Protein AF-A0A924HT63-F1 (afdb_monomer_lite)

Foldseek 3Di:
DDDDLLNVQLVLLQVLCVLVVQGDDSVLSSVLSVLLQQQQPDPLDDDSHSVNLVVVCPPDHSVVSLLSSQQQSFLCVRNVHHRPSCCVQPVQAWDDDPNFIFGAQDHDPDPQLVVLCVVLVHDHGDTDDSPSCNSRSSSSSSSSVSCCVRNVD

Radius of gyration: 15.41 Å; chains: 1; bounding box: 37×37×40 Å

Sequence (153 aa):
MAISTVNCLITLFDDAFKGLSKPISIAESERFAVLVHQSMNSKRRVYHRVEHVFPMCVDMEPIQVLAALFHDLVYFQLDGGFPPGTLHLLQDVASERSGDLTLHARLPKDAAFQVCAALFNFHADQALPPYGGTNEFLSAVVAARLLAPHLEL

Secondary structure (DSSP, 8-state):
-PPPHHHHHHHHHHHHHHHTT----HHHHHHHHHHHHHHH--TT-SSS-GGGHHHHTTT--HHHHHHHHHTTS--HHHHTS--GGGHHHHTTTEEEETTEEEE-SS---SHHHHHHHHHTT--TTPBPPTTTTHHHHHHHHHHHHHHHHHHT-

Structure (mmCIF, N/CA/C/O backbone):
data_AF-A0A924HT63-F1
#
_entry.id   AF-A0A924HT63-F1
#
loop_
_atom_site.group_PDB
_atom_site.id
_atom_site.type_symbol
_atom_site.label_atom_id
_atom_site.label_alt_id
_atom_site.label_comp_id
_atom_site.label_asym_id
_atom_site.label_entity_id
_atom_site.label_seq_id
_atom_site.pdbx_PDB_ins_code
_atom_site.Cartn_x
_atom_site.Cartn_y
_atom_site.Cartn_z
_atom_site.occupancy
_atom_site.B_iso_or_equiv
_atom_site.auth_seq_id
_atom_site.auth_comp_id
_atom_site.auth_asym_id
_atom_site.auth_atom_id
_atom_site.pdbx_PDB_model_num
ATOM 1 N N . MET A 1 1 ? -2.861 22.461 22.085 1.00 45.03 1 MET A N 1
ATOM 2 C CA . MET A 1 1 ? -1.771 21.513 21.765 1.00 45.03 1 MET A CA 1
ATOM 3 C C . MET A 1 1 ? -1.940 21.108 20.314 1.00 45.03 1 MET A C 1
ATOM 5 O O . MET A 1 1 ? -3.064 20.798 19.944 1.00 45.03 1 MET A O 1
ATOM 9 N N . ALA A 1 2 ? -0.890 21.172 19.496 1.00 68.56 2 ALA A N 1
ATOM 10 C CA . ALA A 1 2 ? -0.955 20.627 18.141 1.00 68.56 2 ALA A CA 1
ATOM 11 C C . ALA A 1 2 ? -0.958 19.093 18.234 1.00 68.56 2 ALA A C 1
ATOM 13 O O . ALA A 1 2 ? -0.123 18.526 18.940 1.00 68.56 2 ALA A O 1
ATOM 14 N N . ILE A 1 3 ? -1.920 18.435 17.586 1.00 75.00 3 ILE A N 1
ATOM 15 C CA . ILE A 1 3 ? -1.955 16.972 17.478 1.00 75.00 3 ILE A CA 1
ATOM 16 C C . ILE A 1 3 ? -0.819 16.555 16.533 1.00 75.00 3 ILE A C 1
ATOM 18 O O . ILE A 1 3 ? -0.578 17.222 15.527 1.00 75.00 3 ILE A O 1
ATOM 22 N N . SER A 1 4 ? -0.080 15.495 16.870 1.00 89.81 4 SER A N 1
ATOM 23 C CA . SER A 1 4 ? 0.981 14.986 15.995 1.00 89.81 4 SER A CA 1
ATOM 24 C C . SER A 1 4 ? 0.387 14.367 14.725 1.00 89.81 4 SER A C 1
ATOM 26 O O . SER A 1 4 ? -0.691 13.778 14.762 1.00 89.81 4 SER A O 1
ATOM 28 N N . THR A 1 5 ? 1.117 14.432 13.609 1.00 91.88 5 THR A N 1
ATOM 29 C CA . THR A 1 5 ? 0.710 13.839 12.322 1.00 91.88 5 THR A CA 1
ATOM 30 C C . THR A 1 5 ? 0.297 12.370 12.452 1.00 91.88 5 THR A C 1
ATOM 32 O O . THR A 1 5 ? -0.715 11.960 11.894 1.00 91.88 5 THR A O 1
ATOM 35 N N . VAL A 1 6 ? 1.043 11.582 13.233 1.00 93.50 6 VAL A N 1
ATOM 36 C CA . VAL A 1 6 ? 0.726 10.166 13.478 1.00 93.50 6 VAL A CA 1
ATOM 37 C C . VAL A 1 6 ? -0.606 10.016 14.219 1.00 93.50 6 VAL A C 1
ATOM 39 O O . VAL A 1 6 ? -1.425 9.205 13.810 1.00 93.50 6 VAL A O 1
ATOM 42 N N . ASN A 1 7 ? -0.883 10.833 15.239 1.00 94.44 7 ASN A N 1
ATOM 43 C CA . ASN A 1 7 ? -2.165 10.783 15.952 1.00 94.44 7 ASN A CA 1
ATOM 44 C C . ASN A 1 7 ? -3.347 11.203 15.061 1.00 94.44 7 ASN A C 1
ATOM 46 O O . ASN A 1 7 ? -4.440 10.649 15.199 1.00 94.44 7 ASN A O 1
ATOM 50 N N . CYS A 1 8 ? -3.134 12.135 14.124 1.00 95.19 8 CYS A N 1
ATOM 51 C CA . CYS A 1 8 ? -4.139 12.471 13.113 1.00 95.19 8 CYS A CA 1
ATOM 52 C C . CYS A 1 8 ? -4.446 11.260 12.219 1.00 95.19 8 CYS A C 1
ATOM 54 O O . CYS A 1 8 ? -5.611 10.927 12.027 1.00 95.19 8 CYS A O 1
ATOM 56 N N . LEU A 1 9 ? -3.417 10.561 11.729 1.00 96.94 9 LEU A N 1
ATOM 57 C CA . LEU A 1 9 ? -3.597 9.343 10.930 1.00 96.94 9 LEU A CA 1
ATOM 58 C C . LEU A 1 9 ? -4.300 8.227 11.714 1.00 96.94 9 LEU A C 1
ATOM 60 O O . LEU A 1 9 ? -5.190 7.585 11.168 1.00 96.94 9 LEU A O 1
ATOM 64 N N . ILE A 1 10 ? -3.933 8.010 12.984 1.00 97.75 10 ILE A N 1
ATOM 65 C CA . ILE A 1 10 ? -4.583 7.009 13.850 1.00 97.75 10 ILE A CA 1
ATOM 66 C C . ILE A 1 10 ? -6.083 7.278 13.934 1.00 97.75 10 ILE A C 1
ATOM 68 O O . ILE A 1 10 ? -6.876 6.358 13.751 1.00 97.75 10 ILE A O 1
ATOM 72 N N . THR A 1 11 ? -6.455 8.538 14.175 1.00 97.00 11 THR A N 1
ATOM 73 C CA . THR A 1 11 ? -7.859 8.964 14.246 1.00 97.00 11 THR A CA 1
ATOM 74 C C . THR A 1 11 ? -8.578 8.697 12.925 1.00 97.00 11 THR A C 1
ATOM 76 O O . THR A 1 11 ? -9.638 8.084 12.929 1.00 97.00 11 THR A O 1
ATOM 79 N N . LEU A 1 12 ? -7.975 9.066 11.789 1.00 97.62 12 LEU A N 1
ATOM 80 C CA . LEU A 1 12 ? -8.577 8.840 10.470 1.00 97.62 12 LEU A CA 1
ATOM 81 C C . LEU A 1 12 ? -8.785 7.352 10.159 1.00 97.62 12 LEU A C 1
ATOM 83 O O . LEU A 1 12 ? -9.831 6.988 9.628 1.00 97.62 12 LEU A O 1
ATOM 87 N N . PHE A 1 13 ? -7.827 6.486 10.505 1.00 98.25 13 PHE A N 1
ATOM 88 C CA . PHE A 1 13 ? -7.997 5.040 10.349 1.00 98.25 13 PHE A CA 1
ATOM 89 C C . PHE A 1 13 ? -9.119 4.506 11.240 1.00 98.25 13 PHE A C 1
ATOM 91 O O . PHE A 1 13 ? -10.005 3.808 10.751 1.00 98.25 13 PHE A O 1
ATOM 98 N N . ASP A 1 14 ? -9.097 4.839 12.530 1.00 98.19 14 ASP A N 1
ATOM 99 C CA . ASP A 1 14 ? -10.100 4.381 13.494 1.00 98.19 14 ASP A CA 1
ATOM 100 C C . ASP 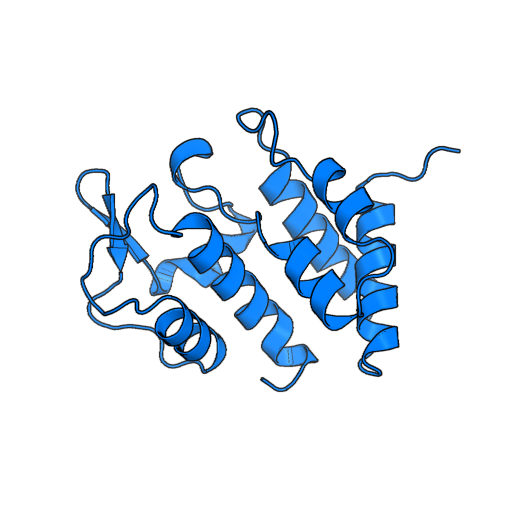A 1 14 ? -11.520 4.816 13.089 1.00 98.19 14 ASP A C 1
ATOM 102 O O . ASP A 1 14 ? -12.431 3.985 13.025 1.00 98.19 14 ASP A O 1
ATOM 106 N N . ASP A 1 15 ? -11.696 6.085 12.718 1.00 97.88 15 ASP A N 1
ATOM 107 C CA . ASP A 1 15 ? -12.981 6.629 12.276 1.00 97.88 15 ASP A CA 1
ATOM 108 C C . ASP A 1 15 ? -13.451 6.000 10.958 1.00 97.88 15 ASP A C 1
ATOM 110 O O . ASP A 1 15 ? -14.625 5.640 10.837 1.00 97.88 15 ASP A O 1
ATOM 114 N N . ALA A 1 16 ? -12.553 5.788 9.989 1.00 98.19 16 ALA A N 1
ATOM 115 C CA . ALA A 1 16 ? -12.902 5.135 8.730 1.00 98.19 16 ALA A CA 1
ATOM 116 C C . ALA A 1 16 ? -13.359 3.681 8.947 1.00 98.19 16 ALA A C 1
ATOM 118 O O . ALA A 1 16 ? -14.405 3.264 8.446 1.00 98.19 16 ALA A O 1
ATOM 119 N N . PHE A 1 17 ? -12.637 2.902 9.753 1.00 98.19 17 PHE A N 1
ATOM 120 C CA . PHE A 1 17 ? -13.037 1.525 10.060 1.00 98.19 17 PHE A CA 1
ATOM 121 C C . PHE A 1 17 ? -14.352 1.451 10.851 1.00 98.19 17 PHE A C 1
ATOM 123 O O . PHE A 1 17 ? -15.187 0.581 10.580 1.00 98.19 17 PHE A O 1
ATOM 130 N N . LYS A 1 18 ? -14.592 2.390 11.776 1.00 97.56 18 LYS A N 1
ATOM 131 C CA . LYS A 1 18 ? -15.890 2.533 12.457 1.00 97.56 18 LYS A CA 1
ATOM 132 C C . LYS A 1 18 ? -17.011 2.894 11.485 1.00 97.56 18 LYS A C 1
ATOM 134 O O . LYS A 1 18 ? -18.078 2.288 11.557 1.00 97.56 18 LYS A O 1
ATOM 139 N N . GLY A 1 19 ? -16.767 3.820 10.558 1.00 97.44 19 GLY A N 1
ATOM 140 C CA . GLY A 1 19 ? -17.722 4.215 9.521 1.00 97.44 19 GLY A CA 1
ATOM 141 C C . GLY A 1 19 ? -18.107 3.062 8.589 1.00 97.44 19 GLY A C 1
ATOM 142 O O . GLY A 1 19 ? -19.253 2.973 8.157 1.00 97.44 19 GLY A O 1
ATOM 143 N N . LEU A 1 20 ? -17.192 2.117 8.356 1.00 97.25 20 LEU A N 1
ATOM 144 C CA . LEU A 1 20 ? -17.461 0.873 7.624 1.00 97.25 20 LEU A CA 1
ATOM 145 C C . LEU A 1 20 ? -18.130 -0.222 8.469 1.00 97.25 20 LEU A C 1
ATOM 147 O O . LEU A 1 20 ? -18.362 -1.318 7.966 1.00 97.25 20 LEU A O 1
ATOM 151 N N . SER A 1 21 ? -18.436 0.037 9.745 1.00 96.69 21 SER A N 1
ATOM 152 C CA . SER A 1 21 ? -18.914 -0.975 10.703 1.00 96.69 21 SER A CA 1
ATOM 153 C C . SER A 1 21 ? -17.966 -2.176 10.858 1.00 96.69 21 SER A C 1
ATOM 155 O O . SER A 1 21 ? -18.400 -3.272 11.213 1.00 96.69 21 SER A O 1
ATOM 157 N N . LYS A 1 22 ? -16.664 -1.972 10.620 1.00 96.94 22 LYS A N 1
ATOM 158 C CA . LYS A 1 22 ? -15.604 -2.984 10.752 1.00 96.94 22 LYS A CA 1
ATOM 159 C C . LYS A 1 22 ? -14.473 -2.457 11.649 1.00 96.94 22 LYS A C 1
ATOM 161 O O . LYS A 1 22 ? -13.357 -2.269 11.170 1.00 96.94 22 LYS A O 1
ATOM 166 N N . PRO A 1 23 ? -14.744 -2.155 12.934 1.00 97.06 23 PRO A N 1
ATOM 167 C CA . PRO A 1 23 ? -13.758 -1.532 13.809 1.00 97.06 23 PRO A CA 1
ATOM 168 C C . PRO A 1 23 ? -12.530 -2.430 13.996 1.00 97.06 23 PRO A C 1
ATOM 170 O O . PRO A 1 23 ? -12.647 -3.643 14.177 1.00 97.06 23 PRO A O 1
ATOM 173 N N . ILE A 1 24 ? -11.353 -1.810 14.009 1.00 97.50 24 ILE A N 1
ATOM 174 C CA . ILE A 1 24 ? -10.078 -2.462 14.313 1.00 97.50 24 ILE A CA 1
ATOM 175 C C . ILE A 1 24 ? -9.557 -1.996 15.675 1.00 97.50 24 ILE A C 1
ATOM 177 O O . ILE A 1 24 ? -10.059 -1.040 16.263 1.00 97.50 24 ILE A O 1
ATOM 181 N N . SER A 1 25 ? -8.556 -2.691 16.214 1.00 97.94 25 SER A N 1
ATOM 182 C CA . SER A 1 25 ? -7.918 -2.253 17.459 1.00 97.94 25 SER A CA 1
ATOM 183 C C . SER A 1 25 ? -7.105 -0.971 17.245 1.00 97.94 25 SER A C 1
ATOM 185 O O . SER A 1 25 ? -6.548 -0.764 16.169 1.00 97.94 25 SER A O 1
ATOM 187 N N . ILE A 1 26 ? -6.943 -0.162 18.297 1.00 96.75 26 ILE A N 1
ATOM 188 C CA . ILE A 1 26 ? -6.089 1.041 18.260 1.00 96.75 26 ILE A CA 1
ATOM 189 C C . ILE A 1 26 ? -4.653 0.696 17.841 1.00 96.75 26 ILE A C 1
ATOM 191 O O . ILE A 1 26 ? -4.052 1.437 17.072 1.00 96.75 26 ILE A O 1
ATOM 195 N N . ALA A 1 27 ? -4.122 -0.443 18.301 1.00 97.94 27 ALA A N 1
ATOM 196 C CA . ALA A 1 27 ? -2.788 -0.907 17.921 1.00 97.94 27 ALA A CA 1
ATOM 197 C C . ALA A 1 27 ? -2.671 -1.145 16.406 1.00 97.94 27 ALA A C 1
ATOM 199 O O . ALA A 1 27 ? -1.621 -0.906 15.815 1.00 97.94 27 ALA A O 1
ATOM 200 N N . GLU A 1 28 ? -3.760 -1.574 15.767 1.00 98.06 28 GLU A N 1
ATOM 201 C CA . GLU A 1 28 ? -3.797 -1.796 14.326 1.00 98.06 28 GLU A CA 1
ATOM 202 C C . GLU A 1 28 ? -3.932 -0.479 13.549 1.00 98.06 28 GLU A C 1
ATOM 204 O O . GLU A 1 28 ? -3.211 -0.267 12.572 1.00 98.06 28 GLU A O 1
ATOM 209 N N . SER A 1 29 ? -4.749 0.460 14.039 1.00 98.25 29 SER A N 1
ATOM 210 C CA . SER A 1 29 ? -4.791 1.832 13.508 1.00 98.25 29 SER A CA 1
ATOM 211 C C . SER A 1 29 ? -3.423 2.518 13.607 1.00 98.25 29 SER A C 1
ATOM 213 O O . SER A 1 29 ? -2.981 3.166 12.658 1.00 98.25 29 SER A O 1
ATOM 215 N N . GLU A 1 30 ? -2.712 2.342 14.725 1.00 98.06 30 GLU A N 1
ATOM 216 C CA . GLU A 1 30 ? -1.340 2.824 14.912 1.00 98.06 30 GLU A CA 1
ATOM 217 C C . GLU A 1 30 ? -0.363 2.158 13.947 1.00 98.06 30 GLU A C 1
ATOM 219 O O . GLU A 1 30 ? 0.433 2.854 13.312 1.00 98.06 30 GLU A O 1
ATOM 224 N N . ARG A 1 31 ? -0.454 0.837 13.759 1.00 98.06 31 ARG A N 1
ATOM 225 C CA . ARG A 1 31 ? 0.381 0.115 12.792 1.00 98.06 31 ARG A CA 1
ATOM 226 C C . ARG A 1 31 ? 0.230 0.689 11.380 1.00 98.06 31 ARG A C 1
ATOM 228 O O . ARG A 1 31 ? 1.242 0.913 10.710 1.00 98.06 31 ARG A O 1
ATOM 235 N N . PHE A 1 32 ? -0.997 0.965 10.937 1.00 98.25 32 PHE A N 1
ATOM 236 C CA . PHE A 1 32 ? -1.247 1.595 9.637 1.00 98.25 32 PHE A CA 1
ATOM 237 C C . PHE A 1 32 ? -0.749 3.039 9.576 1.00 98.25 32 PHE A C 1
ATOM 239 O O . PHE A 1 32 ? -0.051 3.407 8.628 1.00 98.25 32 PHE A O 1
ATOM 246 N N . ALA A 1 33 ? -1.030 3.840 10.603 1.00 97.38 33 ALA A N 1
ATOM 247 C CA . ALA A 1 33 ? -0.584 5.226 10.683 1.00 97.38 33 ALA A CA 1
ATOM 248 C C . ALA A 1 33 ? 0.945 5.353 10.621 1.00 97.38 33 ALA A C 1
ATOM 250 O O . ALA A 1 33 ? 1.473 6.184 9.879 1.00 97.38 33 ALA A O 1
ATOM 251 N N . VAL A 1 34 ? 1.668 4.510 11.362 1.00 96.69 34 VAL A N 1
ATOM 252 C CA . VAL A 1 34 ? 3.135 4.491 11.362 1.00 96.69 34 VAL A CA 1
ATOM 253 C C . VAL A 1 34 ? 3.671 4.104 9.987 1.00 96.69 34 VAL A C 1
ATOM 255 O O . VAL A 1 34 ? 4.593 4.762 9.502 1.00 96.69 34 VAL A O 1
ATOM 258 N N . LEU A 1 35 ? 3.083 3.097 9.334 1.00 97.38 35 LEU A N 1
ATOM 259 C CA . LEU A 1 35 ? 3.489 2.690 7.989 1.00 97.38 35 LEU A CA 1
ATOM 260 C C . LEU A 1 35 ? 3.312 3.828 6.973 1.00 97.38 35 LEU A C 1
ATOM 262 O O . LEU A 1 35 ? 4.256 4.132 6.238 1.00 97.38 35 LEU A O 1
ATOM 266 N N . VAL A 1 36 ? 2.137 4.466 6.941 1.00 96.50 36 VAL A N 1
ATOM 267 C CA . VAL A 1 36 ? 1.845 5.597 6.042 1.00 96.50 36 VAL A CA 1
ATOM 268 C C . VAL A 1 36 ? 2.813 6.746 6.310 1.00 96.50 36 VAL A C 1
ATOM 270 O O . VAL A 1 36 ? 3.500 7.212 5.399 1.00 96.50 36 VAL A O 1
ATOM 273 N N . HIS A 1 37 ? 2.943 7.151 7.575 1.00 95.00 37 HIS A N 1
ATOM 274 C CA . HIS A 1 37 ? 3.829 8.238 7.971 1.00 95.00 37 HIS A CA 1
ATOM 275 C C . HIS A 1 37 ? 5.283 7.968 7.564 1.00 95.00 37 HIS A C 1
ATOM 277 O O . HIS A 1 37 ? 5.924 8.831 6.971 1.00 95.00 37 HIS A O 1
ATOM 283 N N . GLN A 1 38 ? 5.818 6.777 7.840 1.00 93.00 38 GLN A N 1
ATOM 284 C CA . GLN A 1 38 ? 7.200 6.438 7.485 1.00 93.00 38 GLN A CA 1
ATOM 285 C C . GLN A 1 38 ? 7.419 6.379 5.971 1.00 93.00 38 GLN A C 1
ATOM 287 O O . GLN A 1 38 ? 8.459 6.828 5.493 1.00 93.00 38 GLN A O 1
ATOM 292 N N . SER A 1 39 ? 6.446 5.860 5.222 1.00 93.81 39 SER A N 1
ATOM 293 C CA . SER A 1 39 ? 6.562 5.702 3.768 1.00 93.81 39 SER A CA 1
ATOM 294 C C . SER A 1 39 ? 6.486 7.044 3.033 1.00 93.81 39 SER A C 1
ATOM 296 O O . SER A 1 39 ? 7.185 7.246 2.044 1.00 93.81 39 SER A O 1
ATOM 298 N N . MET A 1 40 ? 5.699 7.996 3.545 1.00 92.06 40 MET A N 1
ATOM 299 C CA . MET A 1 40 ? 5.504 9.306 2.911 1.00 92.06 40 MET A CA 1
ATOM 300 C C . MET A 1 40 ? 6.456 10.398 3.425 1.00 92.06 40 MET A C 1
ATOM 302 O O . MET A 1 40 ? 6.538 11.468 2.823 1.00 92.06 40 MET A O 1
ATOM 306 N N . ASN A 1 41 ? 7.210 10.153 4.503 1.00 86.88 41 ASN A N 1
ATOM 307 C CA . ASN A 1 41 ? 8.110 11.144 5.114 1.00 86.88 41 ASN A CA 1
ATOM 308 C C . ASN A 1 41 ? 9.575 11.032 4.634 1.00 86.88 41 ASN A C 1
ATOM 310 O O . ASN A 1 41 ? 10.530 11.328 5.357 1.00 86.88 41 ASN A O 1
ATOM 314 N N . SER A 1 42 ? 9.774 10.589 3.392 1.00 83.31 42 SER A N 1
ATOM 315 C CA . SER A 1 42 ? 11.083 10.607 2.735 1.00 83.31 42 SER A CA 1
ATOM 316 C C . SER A 1 42 ? 11.553 12.045 2.497 1.00 83.31 42 SER A C 1
ATOM 318 O O . SER A 1 42 ? 10.816 12.882 1.975 1.00 83.31 42 SER A O 1
ATOM 320 N N . LYS A 1 43 ? 12.828 12.337 2.798 1.00 81.75 43 LYS A N 1
ATOM 321 C CA . LYS A 1 43 ? 13.433 13.665 2.560 1.00 81.75 43 LYS A CA 1
ATOM 322 C C . LYS A 1 43 ? 13.421 14.081 1.083 1.00 81.75 43 LYS A C 1
ATOM 324 O O . LYS A 1 43 ? 13.594 15.261 0.792 1.00 81.75 43 LYS A O 1
ATOM 329 N N . ARG A 1 44 ? 13.246 13.124 0.165 1.00 85.00 44 ARG A N 1
ATOM 330 C CA . ARG A 1 44 ? 13.193 13.357 -1.286 1.00 85.00 44 ARG A CA 1
ATOM 331 C C . ARG A 1 44 ? 11.812 13.816 -1.759 1.00 85.00 44 ARG A C 1
ATOM 333 O O . ARG A 1 44 ? 11.702 14.396 -2.835 1.00 85.00 44 ARG A O 1
ATOM 340 N N . ARG A 1 45 ? 10.769 13.599 -0.955 1.00 88.12 45 ARG A N 1
ATOM 341 C CA . ARG A 1 45 ? 9.397 14.014 -1.256 1.00 88.12 45 ARG A CA 1
ATOM 342 C C . ARG A 1 45 ? 9.186 15.466 -0.824 1.00 88.12 45 ARG A C 1
ATOM 344 O O . ARG A 1 45 ? 9.338 15.812 0.351 1.00 88.12 45 ARG A O 1
ATOM 351 N N . VAL A 1 46 ? 8.841 16.323 -1.786 1.00 77.06 46 VAL A N 1
ATOM 352 C CA . VAL A 1 46 ? 8.542 17.752 -1.557 1.00 77.06 46 VAL A CA 1
ATOM 353 C C . VAL A 1 46 ? 7.032 18.019 -1.537 1.00 77.06 46 VAL A C 1
ATOM 355 O O . VAL A 1 46 ? 6.590 18.841 -0.742 1.00 77.06 46 VAL A O 1
ATOM 358 N N . TYR A 1 47 ? 6.253 17.294 -2.349 1.00 72.38 47 TYR A N 1
ATOM 359 C CA . TYR A 1 47 ? 4.802 17.488 -2.503 1.00 72.38 47 TYR A CA 1
ATOM 360 C C . TYR A 1 47 ? 3.967 16.348 -1.904 1.00 72.38 47 TYR A C 1
ATOM 362 O O . TYR A 1 47 ? 3.166 16.599 -1.011 1.00 72.38 47 TYR A O 1
ATOM 370 N N . HIS A 1 48 ? 4.197 15.103 -2.337 1.00 78.00 48 HIS A N 1
ATOM 371 C CA . HIS A 1 48 ? 3.487 13.898 -1.874 1.00 78.00 48 HIS A CA 1
ATOM 372 C C . HIS A 1 48 ? 3.949 13.455 -0.476 1.00 78.00 48 HIS A C 1
ATOM 374 O O . HIS A 1 48 ? 4.576 12.406 -0.291 1.00 78.00 48 HIS A O 1
ATOM 380 N N . ARG A 1 49 ? 3.711 14.332 0.503 1.00 83.06 49 ARG A N 1
ATOM 381 C CA . ARG A 1 49 ? 3.962 14.123 1.929 1.00 83.06 49 ARG A CA 1
ATOM 382 C C . ARG A 1 49 ? 2.664 13.803 2.648 1.00 83.06 49 ARG A C 1
ATOM 384 O O . ARG A 1 49 ? 1.579 14.130 2.178 1.00 83.06 49 ARG A O 1
ATOM 391 N N . VAL A 1 50 ? 2.797 13.215 3.828 1.00 83.38 50 VAL A N 1
ATOM 392 C CA . VAL A 1 50 ? 1.670 12.808 4.674 1.00 83.38 50 VAL A CA 1
ATOM 393 C C . VAL A 1 50 ? 0.679 13.947 4.949 1.00 83.38 50 VAL A C 1
ATOM 395 O O . VAL A 1 50 ? -0.524 13.712 4.982 1.00 83.38 50 VAL A O 1
ATOM 398 N N . GLU A 1 51 ? 1.146 15.193 5.072 1.00 85.06 51 GLU A N 1
ATOM 399 C CA . GLU A 1 51 ? 0.275 16.342 5.335 1.00 85.06 51 GLU A CA 1
ATOM 400 C C . GLU A 1 51 ? -0.689 16.647 4.178 1.00 85.06 51 GLU A C 1
ATOM 402 O O . GLU A 1 51 ? -1.753 17.221 4.415 1.00 85.06 51 GLU A O 1
ATOM 407 N N . HIS A 1 52 ? -0.354 16.252 2.943 1.00 85.38 52 HIS A N 1
ATOM 408 C CA . HIS A 1 52 ? -1.216 16.456 1.775 1.00 85.38 52 HIS A CA 1
ATOM 409 C C . HIS A 1 52 ? -2.510 15.634 1.850 1.00 85.38 52 HIS A C 1
ATOM 411 O O . HIS A 1 52 ? -3.524 16.028 1.280 1.00 85.38 52 HIS A O 1
ATOM 417 N N . VAL A 1 53 ? -2.502 14.531 2.600 1.00 88.06 53 VAL A N 1
ATOM 418 C CA . VAL A 1 53 ? -3.648 13.624 2.697 1.00 88.06 53 VAL A CA 1
ATOM 419 C C . VAL A 1 53 ? -4.782 14.217 3.540 1.00 88.06 53 VAL A C 1
ATOM 421 O O . VAL A 1 53 ? -5.953 13.935 3.287 1.00 88.06 53 VAL A O 1
ATOM 424 N N . PHE A 1 54 ? -4.476 15.063 4.531 1.00 90.00 54 PHE A N 1
ATOM 425 C CA . PHE A 1 54 ? -5.492 15.525 5.486 1.00 90.00 54 PHE A CA 1
ATOM 426 C C . PHE A 1 54 ? -6.603 16.369 4.852 1.00 90.00 54 PHE A C 1
ATOM 428 O O . PHE A 1 54 ? -7.767 16.068 5.112 1.00 90.00 54 PHE A O 1
ATOM 435 N N . PRO A 1 55 ? -6.313 17.371 3.997 1.00 90.12 55 PRO A N 1
ATOM 436 C CA . PRO A 1 55 ? -7.369 18.109 3.310 1.00 90.12 55 PRO A CA 1
ATOM 437 C C . PRO A 1 55 ? -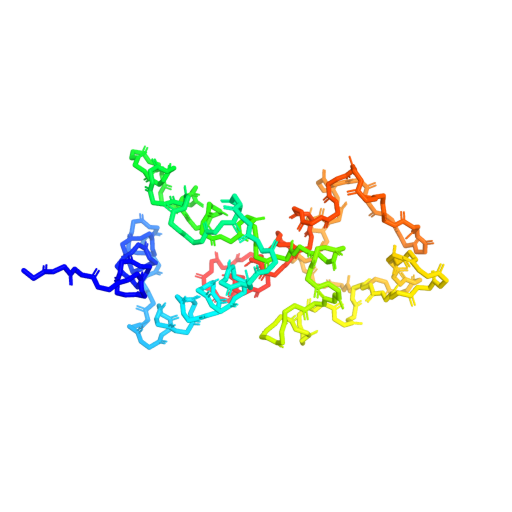8.177 17.240 2.340 1.00 90.12 55 PRO A C 1
ATOM 439 O O . PRO A 1 55 ? -9.342 17.539 2.111 1.00 90.12 55 PRO A O 1
ATOM 442 N N . MET A 1 56 ? -7.585 16.174 1.781 1.00 88.62 56 MET A N 1
ATOM 443 C CA . MET A 1 56 ? -8.288 15.268 0.864 1.00 88.62 56 MET A CA 1
ATOM 444 C C . MET A 1 56 ? -9.374 14.468 1.578 1.00 88.62 56 MET A C 1
ATOM 446 O O . MET A 1 56 ? -10.432 14.256 1.007 1.00 88.62 56 MET A O 1
ATOM 450 N N . CYS A 1 57 ? -9.128 14.041 2.819 1.00 93.06 57 CYS A N 1
ATOM 451 C CA . CYS A 1 57 ? -10.049 13.179 3.565 1.00 93.06 57 CYS A CA 1
ATOM 452 C C . CYS A 1 57 ? -11.308 13.902 4.074 1.00 93.06 57 CYS A C 1
ATOM 454 O O . CYS A 1 57 ? -12.198 13.253 4.620 1.00 93.06 57 CYS A O 1
ATOM 456 N N . VAL A 1 58 ? -11.384 15.230 3.944 1.00 91.38 58 VAL A N 1
ATOM 457 C CA . VAL A 1 58 ? -12.553 16.009 4.371 1.00 91.38 58 VAL A CA 1
ATOM 458 C C . VAL A 1 58 ? -13.759 15.624 3.511 1.00 91.38 58 VAL A C 1
ATOM 460 O O . VAL A 1 58 ? -13.666 15.606 2.288 1.00 91.38 58 VAL A O 1
ATOM 463 N N . ASP A 1 59 ? -14.879 15.307 4.164 1.00 93.00 59 ASP A N 1
ATOM 464 C CA . ASP A 1 59 ? -16.154 14.909 3.544 1.00 93.00 59 ASP A CA 1
ATOM 465 C C . ASP A 1 59 ? -16.095 13.648 2.652 1.00 93.00 59 ASP A C 1
ATOM 467 O O . ASP A 1 59 ? -17.021 13.380 1.885 1.00 93.00 59 ASP A O 1
ATOM 471 N N . MET A 1 60 ? -15.028 12.847 2.755 1.00 96.69 60 MET A N 1
ATOM 472 C CA . MET A 1 60 ? -14.920 11.558 2.070 1.00 96.69 60 MET A CA 1
ATOM 473 C C . MET A 1 60 ? -15.691 10.455 2.798 1.00 96.69 60 MET A C 1
ATOM 475 O O . MET A 1 60 ? -15.702 10.380 4.028 1.00 96.69 60 MET A O 1
ATOM 479 N N . GLU A 1 61 ? -16.257 9.527 2.026 1.00 97.69 61 GLU A N 1
ATOM 480 C CA . GLU A 1 61 ? -16.824 8.296 2.574 1.00 97.69 61 GLU A CA 1
ATOM 481 C C . GLU A 1 61 ? -15.727 7.435 3.225 1.00 97.69 61 GLU A C 1
ATOM 483 O O . GLU A 1 61 ? -14.585 7.428 2.753 1.00 97.69 61 GLU A O 1
ATOM 488 N N . PRO A 1 62 ? -16.039 6.627 4.252 1.00 97.62 62 PRO A N 1
ATOM 489 C CA . PRO A 1 62 ? -15.028 5.880 5.002 1.00 97.62 62 PRO A CA 1
ATOM 490 C C . PRO A 1 62 ? -14.079 5.022 4.145 1.00 97.62 62 PRO A C 1
ATOM 492 O O . PRO A 1 62 ? -12.873 4.986 4.384 1.00 97.62 62 PRO A O 1
ATOM 495 N N . ILE A 1 63 ? -14.586 4.374 3.089 1.00 96.44 63 ILE A N 1
ATOM 496 C CA . ILE A 1 63 ? -13.743 3.593 2.168 1.00 96.44 63 ILE A CA 1
ATOM 497 C C . ILE A 1 63 ? -12.808 4.479 1.329 1.00 96.44 63 ILE A C 1
ATOM 499 O O . ILE A 1 63 ? -11.684 4.083 1.022 1.00 96.44 63 ILE A O 1
ATOM 503 N N . GLN A 1 64 ? -13.252 5.689 0.981 1.00 96.94 64 GLN A N 1
ATOM 504 C CA . GLN A 1 64 ? -12.452 6.666 0.244 1.00 96.94 64 GLN A CA 1
ATOM 505 C C . GLN A 1 64 ? -11.342 7.226 1.133 1.00 96.94 64 GLN A C 1
ATOM 507 O O . GLN A 1 64 ? -10.220 7.375 0.657 1.00 96.94 64 GLN A O 1
ATOM 512 N N . VAL A 1 65 ? -11.617 7.443 2.425 1.00 98.00 65 VAL A N 1
ATOM 513 C CA . VAL A 1 65 ? -10.594 7.823 3.412 1.00 98.00 65 VAL A CA 1
ATOM 514 C C . VAL A 1 65 ? -9.489 6.768 3.466 1.00 98.00 65 VAL A C 1
ATOM 516 O O . VAL A 1 65 ? -8.316 7.113 3.337 1.00 98.00 65 VAL A O 1
ATOM 519 N N . LEU A 1 66 ? -9.835 5.477 3.571 1.00 97.75 66 LEU A N 1
ATOM 520 C CA . LEU A 1 66 ? -8.828 4.407 3.551 1.00 97.75 66 LEU A CA 1
ATOM 521 C C . LEU A 1 66 ? -7.994 4.432 2.262 1.00 97.75 66 LEU A C 1
ATOM 523 O O . LEU A 1 66 ? -6.770 4.352 2.331 1.00 97.75 66 LEU A O 1
ATOM 527 N N . ALA A 1 67 ? -8.623 4.597 1.096 1.00 96.06 67 ALA A N 1
ATOM 528 C CA . ALA A 1 67 ? -7.900 4.699 -0.172 1.00 96.06 67 ALA A CA 1
ATOM 529 C C . ALA A 1 67 ? -6.957 5.919 -0.209 1.00 96.06 67 ALA A C 1
ATOM 531 O O . ALA A 1 67 ? -5.791 5.786 -0.584 1.00 96.06 67 ALA A O 1
ATOM 532 N N . ALA A 1 68 ? -7.428 7.089 0.232 1.00 96.19 68 ALA A N 1
ATOM 533 C CA . ALA A 1 68 ? -6.649 8.325 0.264 1.00 96.19 68 ALA A CA 1
ATOM 534 C C . ALA A 1 68 ? -5.430 8.224 1.196 1.00 96.19 68 ALA A C 1
ATOM 536 O O . ALA A 1 68 ? -4.348 8.691 0.840 1.00 96.19 68 ALA A O 1
ATOM 537 N N . LEU A 1 69 ? -5.566 7.558 2.347 1.00 97.31 69 LEU A N 1
ATOM 538 C CA . LEU A 1 69 ? -4.46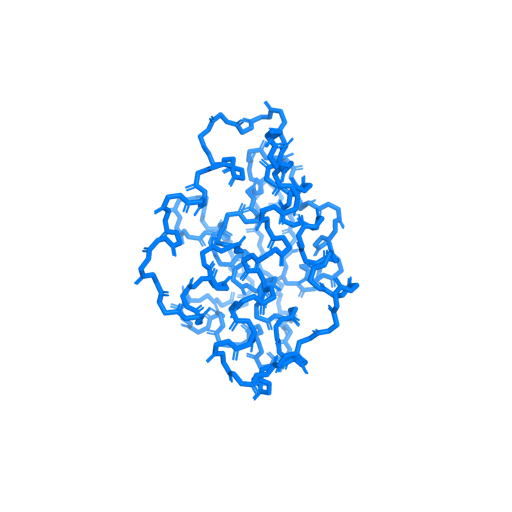6 7.341 3.294 1.00 97.31 69 LEU A CA 1
ATOM 539 C C . LEU A 1 69 ? -3.323 6.497 2.716 1.00 97.31 69 LEU A C 1
ATOM 541 O O . LEU A 1 69 ? -2.175 6.672 3.124 1.00 97.31 69 LEU A O 1
ATOM 545 N N . PHE A 1 70 ? -3.613 5.610 1.762 1.00 97.25 70 PHE A N 1
ATOM 546 C CA . PHE A 1 70 ? -2.617 4.717 1.169 1.00 97.25 70 PHE A CA 1
ATOM 547 C C . PHE A 1 70 ? -2.131 5.125 -0.230 1.00 97.25 70 PHE A C 1
ATOM 549 O O . PHE A 1 70 ? -1.135 4.566 -0.679 1.00 97.25 70 PHE A O 1
ATOM 556 N N . HIS A 1 71 ? -2.789 6.059 -0.925 1.00 94.31 71 HIS A N 1
ATOM 557 C CA . HIS A 1 71 ? -2.601 6.256 -2.375 1.00 94.31 71 HIS A CA 1
ATOM 558 C C . HIS A 1 71 ? -1.155 6.554 -2.818 1.00 94.31 71 HIS A C 1
ATOM 560 O O . HIS A 1 71 ? -0.733 6.118 -3.886 1.00 94.31 71 HIS A O 1
ATOM 566 N N . ASP A 1 72 ? -0.384 7.225 -1.964 1.00 93.88 72 ASP A N 1
ATOM 567 C CA . ASP A 1 72 ? 0.983 7.684 -2.231 1.00 93.88 72 ASP A CA 1
ATOM 568 C C . ASP A 1 72 ? 2.046 6.914 -1.443 1.00 93.88 72 ASP A C 1
ATOM 570 O O . ASP A 1 72 ? 3.180 7.369 -1.260 1.00 93.88 72 ASP A O 1
ATOM 574 N N . LEU A 1 73 ? 1.702 5.746 -0.912 1.00 95.06 73 LEU A N 1
ATOM 575 C CA . LEU A 1 73 ? 2.593 5.026 -0.018 1.00 95.06 73 LEU A CA 1
ATOM 576 C C . LEU A 1 73 ? 3.904 4.622 -0.719 1.00 95.06 73 LEU A C 1
ATOM 578 O O . LEU A 1 73 ? 4.987 4.804 -0.160 1.00 95.06 73 LEU A O 1
ATOM 582 N N . VAL A 1 74 ? 3.836 4.171 -1.970 1.00 95.19 74 VAL A N 1
ATOM 583 C CA . VAL A 1 74 ? 4.997 3.773 -2.775 1.00 95.19 74 VAL A CA 1
ATOM 584 C C . VAL A 1 74 ? 5.317 4.844 -3.814 1.00 95.19 74 VAL A C 1
ATOM 586 O O . VAL A 1 74 ? 4.488 5.154 -4.655 1.00 95.19 74 VAL A O 1
ATOM 589 N N . TYR A 1 75 ? 6.548 5.362 -3.799 1.00 93.25 75 TYR A N 1
ATOM 590 C CA . TYR A 1 75 ? 7.072 6.251 -4.842 1.00 93.25 75 TYR A CA 1
ATOM 591 C C . TYR A 1 75 ? 8.454 5.760 -5.282 1.00 93.25 75 TYR A C 1
ATOM 593 O O . TYR A 1 75 ? 9.488 6.338 -4.938 1.00 93.25 75 TYR A O 1
ATOM 601 N N . PHE A 1 76 ? 8.469 4.665 -6.044 1.00 92.06 76 PHE A N 1
ATOM 602 C CA . PHE A 1 76 ? 9.664 3.848 -6.272 1.00 92.06 76 PHE A CA 1
ATOM 603 C C . PHE A 1 76 ? 10.837 4.647 -6.853 1.00 92.06 76 PHE A C 1
ATOM 605 O O . PHE A 1 76 ? 11.947 4.586 -6.328 1.00 92.06 76 PHE A O 1
ATOM 612 N N . GLN A 1 77 ? 10.591 5.438 -7.902 1.00 88.62 77 GLN A N 1
ATOM 613 C CA . GLN A 1 77 ? 11.649 6.180 -8.599 1.00 88.62 77 GLN A CA 1
ATOM 614 C C . GLN A 1 77 ? 12.232 7.305 -7.738 1.00 88.62 77 GLN A C 1
ATOM 616 O O . GLN A 1 77 ? 13.433 7.560 -7.779 1.00 88.62 77 GLN A O 1
ATOM 621 N N . LEU A 1 78 ? 11.389 7.985 -6.955 1.00 90.00 78 LEU A N 1
ATOM 622 C CA . LEU A 1 78 ? 11.821 9.110 -6.129 1.00 90.00 78 LEU A CA 1
ATOM 623 C C . LEU A 1 78 ? 12.553 8.622 -4.874 1.00 90.00 78 LEU A C 1
ATOM 625 O O . LEU A 1 78 ? 13.615 9.147 -4.525 1.00 90.00 78 LEU A O 1
ATOM 629 N N . ASP A 1 79 ? 12.028 7.585 -4.224 1.00 91.00 79 ASP A N 1
ATOM 630 C CA . ASP A 1 79 ? 12.613 7.025 -3.004 1.00 91.00 79 ASP A CA 1
ATOM 631 C C . ASP A 1 79 ? 13.793 6.080 -3.285 1.00 91.00 79 ASP A C 1
ATOM 633 O O . ASP A 1 79 ? 14.634 5.875 -2.409 1.00 91.00 79 ASP A O 1
ATOM 637 N N . GLY A 1 80 ? 13.939 5.600 -4.525 1.00 89.19 80 GLY A N 1
ATOM 638 C CA . GLY A 1 80 ? 15.013 4.695 -4.942 1.00 89.19 80 GLY A CA 1
ATOM 639 C C . GLY A 1 80 ? 14.807 3.261 -4.456 1.00 89.19 80 GLY A C 1
ATOM 640 O O . GLY A 1 80 ? 15.775 2.603 -4.081 1.00 89.19 80 GLY A O 1
ATOM 641 N N . GLY A 1 81 ? 13.554 2.810 -4.393 1.00 91.69 81 GLY A N 1
ATOM 642 C CA . GLY A 1 81 ? 13.186 1.480 -3.913 1.00 91.69 81 GLY A CA 1
ATOM 643 C C . GLY A 1 81 ? 11.810 1.435 -3.250 1.00 91.69 81 GLY A C 1
ATOM 644 O O . GLY A 1 81 ? 11.106 2.440 -3.153 1.00 91.69 81 GLY A O 1
ATOM 645 N N . PHE A 1 82 ? 11.426 0.253 -2.764 1.00 94.62 82 PHE A N 1
ATOM 646 C CA . PHE A 1 82 ? 10.224 0.098 -1.943 1.00 94.62 82 PHE A CA 1
ATOM 647 C C . PHE A 1 82 ? 10.460 0.615 -0.515 1.00 94.62 82 PHE A C 1
ATOM 649 O O . PHE A 1 82 ? 11.509 0.319 0.067 1.00 94.62 82 PHE A O 1
ATOM 656 N N . PRO A 1 83 ? 9.488 1.316 0.103 1.00 94.12 83 PRO A N 1
ATOM 657 C CA . PRO A 1 83 ? 9.559 1.636 1.525 1.00 94.12 83 PRO A CA 1
ATOM 658 C C . PRO A 1 83 ? 9.736 0.356 2.365 1.00 94.12 83 PRO A C 1
ATOM 660 O O . PRO A 1 83 ? 9.028 -0.624 2.112 1.00 94.12 83 PRO A O 1
ATOM 663 N N . PRO A 1 84 ? 10.611 0.328 3.391 1.00 93.31 84 PRO A N 1
ATOM 664 C CA . PRO A 1 84 ? 10.940 -0.905 4.117 1.00 93.31 84 PRO A CA 1
ATOM 665 C C . PRO A 1 84 ? 9.724 -1.665 4.667 1.00 93.31 84 PRO A C 1
ATOM 667 O O . PRO A 1 84 ? 9.654 -2.887 4.555 1.00 93.31 84 PRO A O 1
ATOM 670 N N . GLY A 1 85 ? 8.726 -0.945 5.193 1.00 94.12 85 GLY A N 1
ATOM 671 C CA . GLY A 1 85 ? 7.496 -1.537 5.731 1.00 94.12 85 GLY A CA 1
ATOM 672 C C . GLY A 1 85 ? 6.593 -2.204 4.684 1.00 94.12 85 GLY A C 1
ATOM 673 O O . GLY A 1 85 ? 5.712 -2.976 5.048 1.00 94.12 85 GLY A O 1
ATOM 674 N N . THR A 1 86 ? 6.830 -1.961 3.393 1.00 96.50 86 THR A N 1
ATOM 675 C CA . THR A 1 86 ? 6.040 -2.513 2.275 1.00 96.50 86 THR A CA 1
ATOM 676 C C . THR A 1 86 ? 6.697 -3.689 1.578 1.00 96.50 86 THR A C 1
ATOM 678 O O . THR A 1 86 ? 6.043 -4.367 0.794 1.00 96.50 86 THR A O 1
ATOM 681 N N . LEU A 1 87 ? 7.980 -3.952 1.849 1.00 95.50 87 LEU A N 1
ATOM 682 C CA . LEU A 1 87 ? 8.772 -4.899 1.065 1.00 95.50 87 LEU A CA 1
ATOM 683 C C . LEU A 1 87 ? 8.131 -6.294 1.028 1.00 95.50 87 LEU A C 1
ATOM 685 O O . LEU A 1 87 ? 7.980 -6.879 -0.039 1.00 95.50 87 LEU A O 1
ATOM 689 N N . HIS A 1 88 ? 7.663 -6.780 2.179 1.00 95.62 88 HIS A N 1
ATOM 690 C CA . HIS A 1 88 ? 6.988 -8.075 2.299 1.00 95.62 88 HIS A CA 1
ATOM 691 C C . HIS A 1 88 ? 5.672 -8.174 1.503 1.00 95.62 88 HIS A C 1
ATOM 693 O O . HIS A 1 88 ? 5.219 -9.281 1.230 1.00 95.62 88 HIS A O 1
ATOM 699 N N . LEU A 1 89 ? 5.079 -7.038 1.121 1.00 97.19 89 LEU A N 1
ATOM 700 C CA . LEU A 1 89 ? 3.851 -6.936 0.328 1.00 97.19 89 LEU A CA 1
ATOM 701 C C . LEU A 1 89 ? 4.118 -6.691 -1.160 1.00 97.19 89 LEU A C 1
ATOM 703 O O . LEU A 1 89 ? 3.159 -6.648 -1.923 1.00 97.19 89 LEU A O 1
ATOM 707 N N . LEU A 1 90 ? 5.366 -6.470 -1.579 1.00 97.56 90 LEU A N 1
ATOM 708 C CA . LEU A 1 90 ? 5.695 -6.089 -2.960 1.00 97.56 90 LEU A CA 1
ATOM 709 C C . LEU A 1 90 ? 6.809 -6.932 -3.584 1.00 97.56 90 LEU A C 1
ATOM 711 O O . LEU A 1 90 ? 6.929 -6.980 -4.807 1.00 97.56 90 LEU A O 1
ATOM 715 N N . GLN A 1 91 ? 7.614 -7.624 -2.777 1.00 95.62 91 GLN A N 1
ATOM 716 C CA . GLN A 1 91 ? 8.745 -8.422 -3.260 1.00 95.62 91 GLN A CA 1
ATOM 717 C C . GLN A 1 91 ? 8.331 -9.545 -4.230 1.00 95.62 91 GLN A C 1
ATOM 719 O O . GLN A 1 91 ? 9.103 -9.919 -5.114 1.00 95.62 91 GLN A O 1
ATOM 724 N N . ASP A 1 92 ? 7.112 -10.071 -4.086 1.00 96.81 92 ASP A N 1
ATOM 725 C CA . ASP A 1 92 ? 6.511 -11.088 -4.955 1.00 96.81 92 ASP A CA 1
ATOM 726 C C . ASP A 1 92 ? 5.706 -10.490 -6.123 1.00 96.81 92 ASP A C 1
ATOM 728 O O . ASP A 1 92 ? 5.182 -11.241 -6.943 1.00 96.81 92 ASP A O 1
ATOM 732 N N . VAL A 1 93 ? 5.630 -9.159 -6.231 1.00 97.62 93 VAL A N 1
ATOM 733 C CA . VAL A 1 93 ? 4.892 -8.437 -7.279 1.00 97.62 93 VAL A CA 1
ATOM 734 C C . VAL A 1 93 ? 5.822 -8.011 -8.409 1.00 97.62 93 VAL A C 1
ATOM 736 O O . VAL A 1 93 ? 5.579 -8.333 -9.575 1.00 97.62 93 VAL A O 1
ATOM 739 N N . ALA A 1 94 ? 6.893 -7.294 -8.068 1.00 96.69 94 ALA A N 1
ATOM 740 C CA . ALA A 1 94 ? 7.798 -6.698 -9.040 1.00 96.69 94 ALA A CA 1
ATOM 741 C C . ALA A 1 94 ? 9.244 -6.665 -8.537 1.00 96.69 94 ALA A C 1
ATOM 743 O O . ALA A 1 94 ? 9.512 -6.682 -7.335 1.00 96.69 94 ALA A O 1
ATOM 744 N N . SER A 1 95 ? 10.182 -6.559 -9.472 1.00 95.12 95 SER A N 1
ATOM 745 C CA . SER A 1 95 ? 11.600 -6.337 -9.183 1.00 95.12 95 SER A CA 1
ATOM 746 C C . SER A 1 95 ? 12.216 -5.395 -10.202 1.00 95.12 95 SER A C 1
ATOM 748 O O . SER A 1 95 ? 11.798 -5.374 -11.360 1.00 95.12 95 SER A O 1
ATOM 750 N N . GLU A 1 96 ? 13.239 -4.660 -9.786 1.00 93.31 96 GLU A N 1
ATOM 751 C CA . GLU A 1 96 ? 14.029 -3.835 -10.691 1.00 93.31 96 GLU A CA 1
ATOM 752 C C . GLU A 1 96 ? 14.873 -4.718 -11.624 1.00 93.31 96 GLU A C 1
ATOM 754 O O . GLU A 1 96 ? 15.595 -5.614 -11.178 1.00 93.31 96 GLU A O 1
ATOM 759 N N . ARG A 1 97 ? 14.771 -4.472 -12.931 1.00 88.94 97 ARG A N 1
ATOM 760 C CA . ARG A 1 97 ? 15.580 -5.091 -13.982 1.00 88.94 97 ARG A CA 1
ATOM 761 C C . ARG A 1 97 ? 16.102 -3.975 -14.882 1.00 88.94 97 ARG A C 1
ATOM 763 O O . ARG A 1 97 ? 15.323 -3.263 -15.500 1.00 88.94 97 ARG A O 1
ATOM 770 N N . SER A 1 98 ? 17.423 -3.825 -14.959 1.00 82.50 98 SER A N 1
ATOM 771 C CA . SER A 1 98 ? 18.074 -2.825 -15.826 1.00 82.50 98 SER A CA 1
ATOM 772 C C . SER A 1 98 ? 17.622 -1.371 -15.590 1.00 82.50 98 SER A C 1
ATOM 774 O O . SER A 1 98 ? 17.615 -0.579 -16.525 1.00 82.50 98 SER A O 1
ATOM 776 N N . GLY A 1 99 ? 17.265 -1.018 -14.350 1.00 80.50 99 GLY A N 1
ATOM 777 C CA . GLY A 1 99 ? 16.790 0.322 -13.975 1.00 80.50 99 GLY A CA 1
ATOM 778 C C . GLY A 1 99 ? 15.273 0.514 -14.062 1.00 80.50 99 GLY A C 1
ATOM 779 O O . GLY A 1 99 ? 14.763 1.509 -13.551 1.00 80.50 99 GLY A O 1
ATOM 780 N N . ASP A 1 100 ? 14.547 -0.447 -14.640 1.00 85.94 100 ASP A N 1
ATOM 781 C CA . ASP A 1 100 ? 13.092 -0.407 -14.754 1.00 85.94 100 ASP A CA 1
ATOM 782 C C . ASP A 1 100 ? 12.437 -1.421 -13.818 1.00 85.94 100 ASP A C 1
ATOM 784 O O . ASP A 1 100 ? 12.881 -2.563 -13.665 1.00 85.94 100 ASP A O 1
ATOM 788 N N . LEU A 1 101 ? 11.326 -1.032 -13.198 1.00 94.69 101 LEU A N 1
ATOM 789 C CA . LEU A 1 101 ? 10.541 -1.960 -12.399 1.00 94.69 101 LEU A CA 1
ATOM 790 C C . LEU A 1 101 ? 9.747 -2.876 -13.335 1.00 94.69 101 LEU A C 1
ATOM 792 O O . LEU A 1 101 ? 9.057 -2.403 -14.228 1.00 94.69 101 LEU A O 1
ATOM 796 N N . THR A 1 102 ? 9.839 -4.189 -13.153 1.00 96.75 102 THR A N 1
ATOM 797 C CA . THR A 1 102 ? 9.165 -5.175 -14.013 1.00 96.75 102 THR A CA 1
ATOM 798 C C . THR A 1 102 ? 8.340 -6.122 -13.153 1.00 96.75 102 THR A C 1
ATOM 800 O O . THR A 1 102 ? 8.844 -6.625 -12.143 1.00 96.75 102 THR A O 1
ATOM 803 N N . LEU A 1 103 ? 7.096 -6.399 -13.555 1.00 97.62 103 LEU A N 1
ATOM 804 C CA . LEU A 1 103 ? 6.280 -7.431 -12.913 1.00 97.62 103 LEU A CA 1
ATOM 805 C C . LEU A 1 103 ? 6.914 -8.815 -13.090 1.00 97.62 103 LEU A C 1
ATOM 807 O O . LEU A 1 103 ? 7.641 -9.079 -14.050 1.00 97.62 103 LEU A O 1
ATOM 811 N N . HIS A 1 104 ? 6.671 -9.720 -12.147 1.00 97.56 104 HIS A N 1
ATOM 812 C CA . HIS A 1 104 ? 7.177 -11.089 -12.263 1.00 97.56 104 HIS A CA 1
ATOM 813 C C . HIS A 1 104 ? 6.378 -11.920 -13.272 1.00 97.56 104 HIS A C 1
ATOM 815 O O . HIS A 1 104 ? 5.166 -11.766 -13.396 1.00 97.56 104 HIS A O 1
ATOM 821 N N . ALA A 1 105 ? 7.044 -12.873 -13.930 1.00 96.06 105 ALA A N 1
ATOM 822 C CA . ALA A 1 105 ? 6.408 -13.881 -14.787 1.00 96.06 105 ALA A CA 1
ATOM 823 C C . ALA A 1 105 ? 5.297 -14.652 -14.062 1.00 96.06 105 ALA A C 1
ATOM 825 O O . ALA A 1 105 ? 4.247 -14.978 -14.614 1.00 96.06 105 ALA A O 1
ATOM 826 N N . ARG A 1 106 ? 5.540 -14.962 -12.784 1.00 96.62 106 ARG A N 1
ATOM 827 C CA . ARG A 1 106 ? 4.579 -15.628 -11.912 1.00 96.62 106 ARG A CA 1
ATOM 828 C C . ARG A 1 106 ? 3.984 -14.609 -10.955 1.00 96.62 106 ARG A C 1
ATOM 830 O O . ARG A 1 106 ? 4.547 -14.358 -9.895 1.00 96.62 106 ARG A O 1
ATOM 837 N N . LEU A 1 107 ? 2.832 -14.073 -11.337 1.00 95.94 107 LEU A N 1
ATOM 838 C CA . LEU A 1 107 ? 2.103 -13.119 -10.515 1.00 95.94 107 LEU A CA 1
ATOM 839 C C . LEU A 1 107 ? 1.499 -13.769 -9.254 1.00 95.94 107 LEU A C 1
ATOM 841 O O . LEU A 1 107 ? 1.145 -14.960 -9.283 1.00 95.94 107 LEU A O 1
ATOM 845 N N . PRO A 1 108 ? 1.345 -13.001 -8.160 1.00 96.81 108 PRO A N 1
ATOM 846 C CA . PRO A 1 108 ? 0.630 -13.448 -6.971 1.00 96.81 108 PRO A CA 1
ATOM 847 C C . 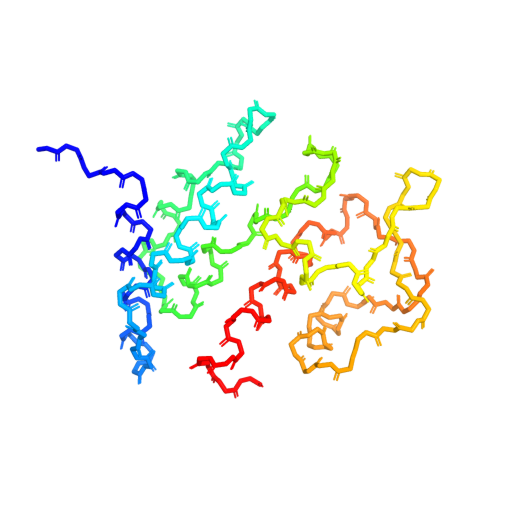PRO A 1 108 ? -0.813 -13.842 -7.280 1.00 96.81 108 PRO A C 1
ATOM 849 O O . PRO A 1 108 ? -1.433 -13.304 -8.191 1.00 96.81 108 PRO A O 1
ATOM 852 N N . LYS A 1 109 ? -1.360 -14.796 -6.525 1.00 95.62 109 LYS A N 1
ATOM 853 C CA . LYS A 1 109 ? -2.723 -15.319 -6.740 1.00 95.62 109 LYS A CA 1
ATOM 854 C C . LYS A 1 109 ? -3.749 -14.790 -5.738 1.00 95.62 109 LYS A C 1
ATOM 856 O O . LYS A 1 109 ? -4.907 -15.189 -5.816 1.00 95.62 109 LYS A O 1
ATOM 861 N N . ASP A 1 110 ? -3.336 -13.960 -4.783 1.00 95.56 110 ASP A N 1
ATOM 862 C CA . ASP A 1 110 ? -4.261 -13.352 -3.830 1.00 95.56 110 ASP A CA 1
ATOM 863 C C . ASP A 1 110 ? -5.221 -12.385 -4.535 1.00 95.56 110 ASP A C 1
ATOM 865 O O . ASP A 1 110 ? -4.847 -11.701 -5.490 1.00 95.56 110 ASP A O 1
ATOM 869 N N . ALA A 1 111 ? -6.468 -12.345 -4.060 1.00 94.62 111 ALA A N 1
ATOM 870 C CA . ALA A 1 111 ? -7.529 -11.538 -4.659 1.00 94.62 111 ALA A CA 1
ATOM 871 C C . ALA A 1 111 ? -7.178 -10.042 -4.669 1.00 94.62 111 ALA A C 1
ATOM 873 O O . ALA A 1 111 ? -7.381 -9.374 -5.682 1.00 94.62 111 ALA A O 1
ATOM 874 N N . ALA A 1 112 ? -6.571 -9.551 -3.582 1.00 94.81 112 ALA A N 1
ATOM 875 C CA . ALA A 1 112 ? -6.122 -8.169 -3.443 1.00 94.81 112 ALA A CA 1
ATOM 876 C C . ALA A 1 112 ? -5.205 -7.742 -4.602 1.00 94.81 112 ALA A C 1
ATOM 878 O O . ALA A 1 112 ? -5.499 -6.767 -5.293 1.00 94.81 112 ALA A O 1
ATOM 879 N N . PHE A 1 113 ? -4.141 -8.505 -4.873 1.00 97.19 113 PHE A N 1
ATOM 880 C CA . PHE A 1 113 ? -3.269 -8.242 -6.016 1.00 97.19 113 PHE A CA 1
ATOM 881 C C . PHE A 1 113 ? -4.013 -8.339 -7.359 1.00 97.19 113 PHE A C 1
ATOM 883 O O . PHE A 1 113 ? -3.858 -7.463 -8.212 1.00 97.19 113 PHE A O 1
ATOM 890 N N . GLN A 1 114 ? -4.812 -9.391 -7.563 1.00 96.44 114 GLN A N 1
ATOM 891 C CA . GLN A 1 114 ? -5.468 -9.656 -8.851 1.00 96.44 114 GLN A CA 1
ATOM 892 C C . GLN A 1 114 ? -6.440 -8.541 -9.256 1.00 96.44 114 GLN A C 1
ATOM 894 O O . GLN A 1 114 ? -6.464 -8.142 -10.421 1.00 96.44 114 GLN A O 1
ATOM 899 N N . VAL A 1 115 ? -7.190 -7.988 -8.298 1.00 95.50 115 VAL A N 1
ATOM 900 C CA . VAL A 1 115 ? -8.074 -6.839 -8.541 1.00 95.50 115 VAL A CA 1
ATOM 901 C C . VAL A 1 115 ? -7.265 -5.611 -8.956 1.00 95.50 115 VAL A C 1
ATOM 903 O O . VAL A 1 115 ? -7.598 -4.978 -9.957 1.00 95.50 115 VAL A O 1
ATOM 906 N N . CYS A 1 116 ? -6.176 -5.294 -8.250 1.00 97.31 116 CYS A N 1
ATOM 907 C CA . CYS A 1 116 ? -5.310 -4.174 -8.620 1.00 97.31 116 CYS A CA 1
ATOM 908 C C . CYS A 1 116 ? -4.711 -4.363 -10.021 1.00 97.31 116 CYS A C 1
ATOM 910 O O . CYS A 1 116 ? -4.755 -3.444 -10.834 1.00 97.31 116 CYS A O 1
ATOM 912 N N . ALA A 1 117 ? -4.190 -5.549 -10.340 1.00 97.25 117 ALA A N 1
ATOM 913 C CA . ALA A 1 117 ? -3.599 -5.817 -11.652 1.00 97.25 117 ALA A CA 1
ATOM 914 C C . ALA A 1 117 ? -4.629 -5.658 -12.781 1.00 97.25 117 ALA A C 1
ATOM 916 O O . ALA A 1 117 ? -4.336 -5.034 -13.800 1.00 97.25 117 ALA A O 1
ATOM 917 N N . ALA A 1 118 ? -5.857 -6.142 -12.571 1.00 96.94 118 ALA A N 1
ATOM 918 C CA . ALA A 1 118 ? -6.947 -5.984 -13.526 1.00 96.94 118 ALA A CA 1
ATOM 919 C C . ALA A 1 118 ? -7.351 -4.511 -13.718 1.00 96.94 118 ALA A C 1
ATOM 921 O O . ALA A 1 118 ? -7.494 -4.067 -14.856 1.00 96.94 118 ALA A O 1
ATOM 922 N N . LEU A 1 119 ? -7.488 -3.741 -12.630 1.00 96.50 119 LEU A N 1
ATOM 923 C CA . LEU A 1 119 ? -7.862 -2.319 -12.681 1.00 96.50 119 LEU A CA 1
ATOM 924 C C . LEU A 1 119 ? -6.841 -1.466 -13.440 1.00 96.50 119 LEU A C 1
ATOM 926 O O . LEU A 1 119 ? -7.222 -0.575 -14.196 1.00 96.50 119 LEU A O 1
ATOM 930 N N . PHE A 1 120 ? -5.553 -1.757 -13.261 1.00 96.62 120 PHE A N 1
ATOM 931 C CA . PHE A 1 120 ? -4.466 -1.048 -13.938 1.00 96.62 120 PHE A CA 1
ATOM 932 C C . PHE A 1 120 ? -4.122 -1.647 -15.313 1.00 96.62 120 PHE A C 1
ATOM 934 O O . PHE A 1 120 ? -3.253 -1.125 -16.007 1.00 96.62 120 PHE A O 1
ATOM 941 N N . ASN A 1 121 ? -4.814 -2.715 -15.733 1.00 96.75 121 ASN A N 1
ATOM 942 C CA . ASN A 1 121 ? -4.550 -3.461 -16.965 1.00 96.75 121 ASN A CA 1
ATOM 943 C C . ASN A 1 121 ? -3.078 -3.902 -17.087 1.00 96.75 121 ASN A C 1
ATOM 945 O O . ASN A 1 121 ? -2.427 -3.732 -18.121 1.00 96.75 121 ASN A O 1
ATOM 949 N N . PHE A 1 122 ? -2.552 -4.444 -15.993 1.00 96.81 122 PHE A N 1
ATOM 950 C CA . PHE A 1 122 ? -1.160 -4.820 -15.822 1.00 96.81 122 PHE A CA 1
ATOM 951 C C . PHE A 1 122 ? -0.974 -6.343 -15.852 1.00 96.81 122 PHE A C 1
ATOM 953 O O . PHE A 1 122 ? -1.689 -7.079 -15.175 1.00 96.81 122 PHE A O 1
ATOM 960 N N . HIS A 1 123 ? 0.003 -6.814 -16.634 1.00 96.19 123 HIS A N 1
ATOM 961 C CA . HIS A 1 123 ? 0.199 -8.232 -16.969 1.00 96.19 123 HIS A CA 1
ATOM 962 C C . HIS A 1 123 ? 1.588 -8.752 -16.578 1.00 96.19 123 HIS A C 1
ATOM 964 O O . HIS A 1 123 ? 2.522 -7.985 -16.358 1.00 96.19 123 HIS A O 1
ATOM 970 N N . ALA A 1 124 ? 1.734 -10.075 -16.495 1.00 97.12 124 ALA A N 1
ATOM 971 C CA . ALA A 1 124 ? 3.001 -10.723 -16.156 1.00 97.12 124 ALA A CA 1
ATOM 972 C C . ALA A 1 124 ? 4.138 -10.318 -17.113 1.00 97.12 124 ALA A C 1
ATOM 974 O O . ALA A 1 124 ? 3.897 -10.064 -18.291 1.00 97.12 124 ALA A O 1
ATOM 975 N N . ASP A 1 125 ? 5.369 -10.273 -16.594 1.00 96.31 125 ASP A N 1
ATOM 976 C CA . ASP A 1 125 ? 6.600 -9.912 -17.326 1.00 96.31 125 ASP A CA 1
ATOM 977 C C . ASP A 1 125 ? 6.623 -8.527 -17.997 1.00 96.31 125 ASP A C 1
ATOM 979 O O . ASP A 1 125 ? 7.578 -8.195 -18.701 1.00 96.31 125 ASP A O 1
ATOM 983 N N . GLN A 1 126 ? 5.626 -7.674 -17.765 1.00 95.31 126 GLN A N 1
ATOM 984 C CA . GLN A 1 126 ? 5.648 -6.324 -18.316 1.00 95.31 126 GLN A CA 1
ATOM 985 C C . GLN A 1 126 ? 6.582 -5.402 -17.513 1.00 95.31 126 GLN A C 1
ATOM 987 O O . GLN A 1 126 ? 6.638 -5.454 -16.277 1.00 95.31 126 GLN A O 1
ATOM 992 N N . ALA A 1 127 ? 7.250 -4.487 -18.214 1.00 95.31 127 ALA A N 1
ATOM 993 C CA . ALA A 1 127 ? 7.867 -3.323 -17.591 1.00 95.31 127 ALA A CA 1
ATOM 994 C C . ALA A 1 127 ? 6.776 -2.353 -17.110 1.00 95.31 127 ALA A C 1
ATOM 996 O O . ALA A 1 127 ? 5.808 -2.084 -17.824 1.00 95.31 127 ALA A O 1
ATOM 997 N N . LEU A 1 128 ? 6.929 -1.836 -15.895 1.00 94.69 128 LEU A N 1
ATOM 998 C CA . LEU A 1 128 ? 6.018 -0.881 -15.285 1.00 94.69 128 LEU A CA 1
ATOM 999 C C . LEU A 1 128 ? 6.435 0.548 -15.673 1.00 94.69 128 LEU A C 1
ATOM 1001 O O . LEU A 1 128 ? 7.543 0.978 -15.341 1.00 94.69 128 LEU A O 1
ATOM 1005 N N . PRO A 1 129 ? 5.578 1.300 -16.387 1.00 89.44 129 PRO A N 1
ATOM 1006 C CA . PRO A 1 129 ? 5.933 2.614 -16.910 1.00 89.44 129 PRO A CA 1
ATOM 1007 C C . PRO A 1 129 ? 6.058 3.652 -15.780 1.00 89.44 129 PRO A C 1
ATOM 1009 O O . PRO A 1 129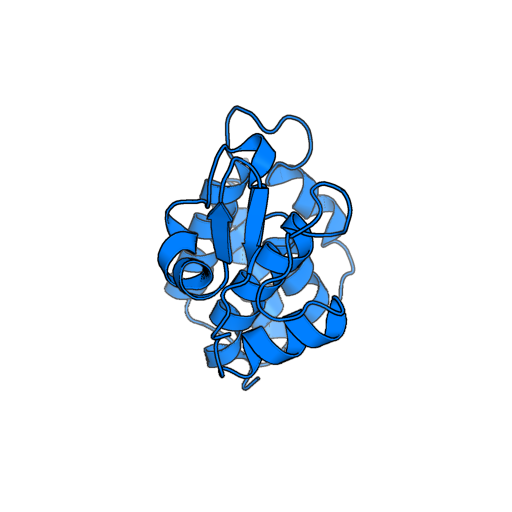 ? 5.098 3.844 -15.026 1.00 89.44 129 PRO A O 1
ATOM 1012 N N . PRO A 1 130 ? 7.165 4.416 -15.687 1.00 83.00 130 PRO A N 1
ATOM 1013 C CA . PRO A 1 130 ? 7.345 5.429 -14.640 1.00 83.00 130 PRO A CA 1
ATOM 1014 C C . PRO A 1 130 ? 6.225 6.481 -14.565 1.00 83.00 130 PRO A C 1
ATOM 1016 O O . PRO A 1 130 ? 5.923 6.972 -13.484 1.00 83.00 130 PRO A O 1
ATOM 1019 N N . TYR A 1 131 ? 5.586 6.795 -15.698 1.00 83.88 131 TYR A N 1
ATOM 1020 C CA . TYR A 1 131 ? 4.504 7.786 -15.812 1.00 83.88 131 TYR A CA 1
ATOM 1021 C C . TYR A 1 131 ? 3.137 7.172 -16.152 1.00 83.88 131 TYR A C 1
ATOM 1023 O O . TYR A 1 131 ? 2.241 7.880 -16.601 1.00 83.88 131 TYR A O 1
ATOM 1031 N N . GLY A 1 132 ? 2.975 5.856 -15.986 1.00 86.62 132 GLY A N 1
ATOM 1032 C CA . GLY A 1 132 ? 1.737 5.147 -16.329 1.00 86.62 132 GLY A CA 1
ATOM 1033 C C . GLY A 1 132 ? 1.046 4.501 -15.132 1.00 86.62 132 GLY A C 1
ATOM 1034 O O . GLY A 1 132 ? 0.499 3.415 -15.278 1.00 86.62 132 GLY A O 1
ATOM 1035 N N . GLY A 1 133 ? 1.099 5.130 -13.955 1.00 92.50 133 GLY A N 1
ATOM 1036 C CA . GLY A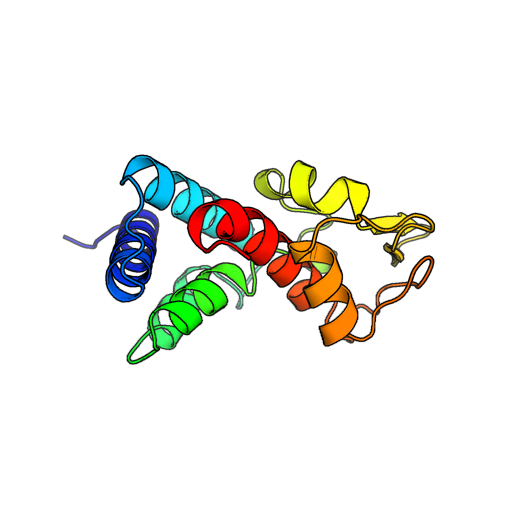 1 133 ? 0.378 4.657 -12.768 1.00 92.50 133 GLY A CA 1
ATOM 1037 C C . GLY A 1 133 ? 1.128 3.633 -11.910 1.00 92.50 133 GLY A C 1
ATOM 1038 O O . GLY A 1 133 ? 0.507 2.926 -11.124 1.00 92.50 133 GLY A O 1
ATOM 1039 N N . THR A 1 134 ? 2.449 3.489 -12.076 1.00 94.75 134 THR A N 1
ATOM 1040 C CA . THR A 1 134 ? 3.245 2.481 -11.347 1.00 94.75 134 THR A CA 1
ATOM 1041 C C . THR A 1 134 ? 3.190 2.675 -9.834 1.00 94.75 134 THR A C 1
ATOM 1043 O O . THR A 1 134 ? 3.022 1.708 -9.096 1.00 94.75 134 THR A O 1
ATOM 1046 N N . ASN A 1 135 ? 3.339 3.912 -9.367 1.00 95.12 135 ASN A N 1
ATOM 1047 C CA . ASN A 1 135 ? 3.379 4.216 -7.938 1.00 95.12 135 ASN A CA 1
ATOM 1048 C C . ASN A 1 135 ? 2.006 3.990 -7.300 1.00 95.12 135 ASN A C 1
ATOM 1050 O O . ASN A 1 135 ? 1.895 3.294 -6.295 1.00 95.12 135 ASN A O 1
ATOM 1054 N N . GLU A 1 136 ? 0.958 4.462 -7.965 1.00 95.94 136 GLU A N 1
ATOM 1055 C CA . GLU A 1 136 ? -0.440 4.296 -7.584 1.00 95.94 136 GLU A CA 1
ATOM 1056 C C . GLU A 1 136 ? -0.839 2.816 -7.559 1.00 95.94 136 GLU A C 1
ATOM 1058 O O . GLU A 1 136 ? -1.479 2.365 -6.611 1.00 95.94 136 GLU A O 1
ATOM 1063 N N . PHE A 1 137 ? -0.410 2.034 -8.554 1.00 97.69 137 PHE A N 1
ATOM 1064 C CA . PHE A 1 137 ? -0.631 0.590 -8.596 1.00 97.69 137 PHE A CA 1
ATOM 1065 C C . PHE A 1 137 ? 0.001 -0.118 -7.393 1.00 97.69 137 PHE A C 1
ATOM 1067 O O . PHE A 1 137 ? -0.663 -0.899 -6.712 1.00 97.69 137 PHE A O 1
ATOM 1074 N N . LEU A 1 138 ? 1.274 0.157 -7.102 1.00 97.69 138 LEU A N 1
ATOM 1075 C CA . LEU A 1 138 ? 1.985 -0.488 -5.993 1.00 97.69 138 LEU A CA 1
ATOM 1076 C C . LEU A 1 138 ? 1.403 -0.071 -4.638 1.00 97.69 138 LEU A C 1
ATOM 1078 O O . LEU A 1 138 ? 1.214 -0.919 -3.765 1.00 97.69 138 LEU A O 1
ATOM 1082 N N . SER A 1 139 ? 1.067 1.211 -4.478 1.00 97.94 139 SER A N 1
ATOM 1083 C CA . SER A 1 139 ? 0.339 1.730 -3.318 1.00 97.94 139 SER A CA 1
ATOM 1084 C C . SER A 1 139 ? -1.013 1.035 -3.139 1.00 97.94 139 SER A C 1
ATOM 1086 O O . SER A 1 139 ? -1.344 0.616 -2.030 1.00 97.94 139 SER A O 1
ATOM 1088 N N . ALA A 1 140 ? -1.767 0.836 -4.225 1.00 98.06 140 ALA A N 1
ATOM 1089 C CA . ALA A 1 140 ? -3.045 0.131 -4.201 1.00 98.06 140 ALA A CA 1
ATOM 1090 C C . ALA A 1 140 ? -2.885 -1.348 -3.817 1.00 98.06 140 ALA A C 1
ATOM 1092 O O . ALA A 1 140 ? -3.668 -1.844 -3.011 1.00 98.06 140 ALA A O 1
ATOM 1093 N N . VAL A 1 141 ? -1.854 -2.041 -4.317 1.00 98.19 141 VAL A N 1
ATOM 1094 C CA . VAL A 1 141 ? -1.562 -3.432 -3.923 1.00 98.19 141 VAL A CA 1
ATOM 1095 C C . VAL A 1 141 ? -1.241 -3.523 -2.430 1.00 98.19 141 VAL A C 1
ATOM 1097 O O . VAL A 1 141 ? -1.769 -4.401 -1.742 1.00 98.19 141 VAL A O 1
ATOM 1100 N N . VAL A 1 142 ? -0.418 -2.606 -1.906 1.00 98.38 142 VAL A N 1
ATOM 1101 C CA . VAL A 1 142 ? -0.125 -2.528 -0.464 1.00 98.38 142 VAL A CA 1
ATOM 1102 C C . VAL A 1 142 ? -1.409 -2.305 0.333 1.00 98.38 142 VAL A C 1
ATOM 1104 O O . VAL A 1 142 ? -1.667 -3.047 1.281 1.00 98.38 142 VAL A O 1
ATOM 1107 N N . ALA A 1 143 ? -2.227 -1.329 -0.071 1.00 98.12 143 ALA A N 1
ATOM 1108 C CA . ALA A 1 143 ? -3.494 -1.019 0.581 1.00 98.12 143 ALA A CA 1
ATOM 1109 C C . ALA A 1 143 ? -4.424 -2.237 0.594 1.00 98.12 143 ALA A C 1
ATOM 1111 O O . ALA A 1 143 ? -4.871 -2.666 1.654 1.00 98.12 143 ALA A O 1
ATOM 1112 N N . ALA A 1 144 ? -4.667 -2.842 -0.569 1.00 97.38 144 ALA A N 1
ATOM 1113 C CA . ALA A 1 144 ? -5.576 -3.969 -0.715 1.00 97.38 144 ALA A CA 1
ATOM 1114 C C . ALA A 1 144 ? -5.129 -5.168 0.133 1.00 97.38 144 ALA A C 1
ATOM 1116 O O . ALA A 1 144 ? -5.952 -5.762 0.826 1.00 97.38 144 ALA A O 1
ATOM 1117 N N . ARG A 1 145 ? -3.829 -5.494 0.154 1.00 97.62 145 ARG A N 1
ATOM 1118 C CA . ARG A 1 145 ? -3.301 -6.606 0.962 1.00 97.62 145 ARG A CA 1
ATOM 1119 C C . ARG A 1 145 ? -3.384 -6.343 2.465 1.00 97.62 145 ARG A C 1
ATOM 1121 O O . ARG A 1 145 ? -3.676 -7.265 3.220 1.00 97.62 145 ARG A O 1
ATOM 1128 N N . LEU A 1 146 ? -3.144 -5.106 2.903 1.00 97.38 146 LEU A N 1
ATOM 1129 C CA . LEU A 1 146 ? -3.269 -4.730 4.314 1.00 97.38 146 LEU A CA 1
ATOM 1130 C C . LEU A 1 146 ? -4.723 -4.681 4.777 1.00 97.38 146 LEU A C 1
ATOM 1132 O O . LEU A 1 146 ? -4.999 -5.042 5.916 1.00 97.38 146 LEU A O 1
ATOM 1136 N N . LEU A 1 147 ? -5.635 -4.236 3.913 1.00 96.88 147 LEU A N 1
ATOM 1137 C CA . LEU A 1 147 ? -7.049 -4.068 4.234 1.00 96.88 147 LEU A CA 1
ATOM 1138 C C . LEU A 1 147 ? -7.856 -5.363 4.081 1.00 96.88 147 LEU A C 1
ATOM 1140 O O . LEU A 1 147 ? -8.856 -5.522 4.779 1.00 96.88 147 LEU A O 1
ATOM 1144 N N . ALA A 1 148 ? -7.435 -6.301 3.224 1.00 95.00 148 ALA A N 1
ATOM 1145 C CA . ALA A 1 148 ? -8.167 -7.542 2.951 1.00 95.00 148 ALA A CA 1
ATOM 1146 C C . ALA A 1 148 ? -8.559 -8.340 4.213 1.00 95.00 148 ALA A C 1
ATOM 1148 O O . ALA A 1 148 ? -9.733 -8.701 4.320 1.00 95.00 148 ALA A O 1
ATOM 1149 N N . PRO A 1 149 ? -7.676 -8.542 5.217 1.00 94.38 149 PRO A N 1
ATOM 1150 C CA . PRO A 1 149 ? -8.040 -9.243 6.452 1.00 94.38 149 PRO A CA 1
ATOM 1151 C C . PRO A 1 149 ? -9.126 -8.542 7.280 1.00 94.38 149 PRO A C 1
ATOM 1153 O O . PRO A 1 149 ? -9.777 -9.186 8.097 1.00 94.38 149 PRO A O 1
ATOM 1156 N N . HIS A 1 150 ? -9.312 -7.232 7.093 1.00 95.19 150 HIS A N 1
ATOM 1157 C CA . HIS A 1 150 ? -10.273 -6.424 7.846 1.00 95.19 150 HIS A CA 1
ATOM 1158 C C . HIS A 1 150 ? -11.560 -6.163 7.068 1.00 95.19 150 HIS A C 1
ATOM 1160 O O . HIS A 1 150 ? -12.605 -5.953 7.675 1.00 95.19 150 HIS A O 1
ATOM 1166 N N . LEU A 1 151 ? -11.495 -6.152 5.734 1.00 90.19 151 LEU A N 1
ATOM 1167 C CA . LEU A 1 151 ? -12.618 -5.801 4.867 1.00 90.19 151 LEU A CA 1
ATOM 1168 C C . LEU A 1 151 ? -13.284 -7.004 4.192 1.00 90.19 151 LEU A C 1
ATOM 1170 O O . LEU A 1 151 ? -14.372 -6.819 3.656 1.00 90.19 151 LEU A O 1
ATOM 1174 N N . GLU A 1 152 ? -12.726 -8.214 4.318 1.00 78.81 152 GLU A N 1
ATOM 1175 C CA . GLU A 1 152 ? -13.221 -9.443 3.665 1.00 78.81 152 GLU A CA 1
ATOM 1176 C C . GLU A 1 152 ? -13.226 -9.323 2.128 1.00 78.81 152 GLU A C 1
ATOM 1178 O O . GLU A 1 152 ? -14.219 -9.635 1.471 1.00 78.81 152 GLU A O 1
ATOM 1183 N N . LEU A 1 153 ? -12.114 -8.820 1.575 1.00 61.06 153 LEU A N 1
ATOM 1184 C CA . LEU A 1 153 ? -11.867 -8.722 0.128 1.00 61.06 153 LEU A CA 1
ATOM 1185 C C . LEU A 1 153 ? -11.470 -10.067 -0.495 1.00 61.06 153 LEU A C 1
ATOM 1187 O O . LEU A 1 153 ? -10.755 -10.845 0.180 1.00 61.06 153 LEU A O 1
#

pLDDT: mean 93.09, std 7.34, range [45.03, 98.38]